Protein AF-A0A358PE45-F1 (afdb_monomer_lite)

Sequence (77 aa):
RRLRDKGIPVITGQAAENIDNAALVVISTAIKPDNPEVVAARAKFLPIVHRAEMLGELMRLRWSIAVAGTHGKTTTT

Secondary structure (DSSP, 8-state):
-HHHHTT----SS--GGGGTT-S-EEE-TT--TT-HHHHHHHHTT--EEEHHHHHHHHHHTS-------SSSHHHH-

Foldseek 3Di:
DVCVVVVHDDDDDFACVVCVPPQAAEDEPPDDCPGNVNVSCVVVVRHYYYPVVVVVVVCVVDPDDDDDDPDDRVVVD

Structure (mmCIF, N/CA/C/O backbone):
data_AF-A0A358PE45-F1
#
_entry.id   AF-A0A358PE45-F1
#
loop_
_a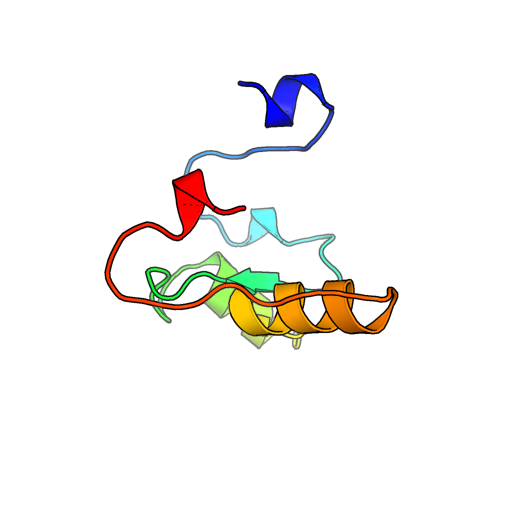tom_site.group_PDB
_atom_site.id
_atom_site.type_symbol
_atom_site.label_atom_id
_atom_site.label_alt_id
_atom_site.label_comp_id
_atom_site.label_asym_id
_atom_site.label_entity_id
_atom_site.label_seq_id
_atom_site.pdbx_PDB_ins_code
_atom_site.Cartn_x
_atom_site.Cartn_y
_atom_site.Cartn_z
_atom_site.occupancy
_atom_site.B_iso_or_equiv
_atom_site.auth_seq_id
_atom_site.auth_comp_id
_atom_site.auth_asym_id
_atom_site.auth_atom_id
_atom_site.pdbx_PDB_model_num
ATOM 1 N N . ARG A 1 1 ? -10.176 5.938 -13.604 1.00 83.38 1 ARG A N 1
ATOM 2 C CA . ARG A 1 1 ? -11.227 5.213 -14.359 1.00 83.38 1 ARG A CA 1
ATOM 3 C C . ARG A 1 1 ? -10.910 3.721 -14.455 1.00 83.38 1 ARG A C 1
ATOM 5 O O . ARG A 1 1 ? -11.548 2.983 -13.729 1.00 83.38 1 ARG A O 1
ATOM 12 N N . ARG A 1 2 ? -9.813 3.315 -15.118 1.00 97.44 2 ARG A N 1
ATOM 13 C CA . ARG A 1 2 ? -9.367 1.909 -15.286 1.00 97.44 2 ARG A CA 1
ATOM 14 C C . ARG A 1 2 ? -9.583 0.943 -14.105 1.00 97.44 2 ARG A C 1
ATOM 16 O O . ARG A 1 2 ? -9.992 -0.182 -14.332 1.00 97.44 2 ARG A O 1
ATOM 23 N N . LEU A 1 3 ? -9.263 1.334 -12.866 1.00 97.56 3 LEU A N 1
ATOM 24 C CA . LEU A 1 3 ? -9.460 0.466 -11.691 1.00 97.56 3 LEU A CA 1
ATOM 25 C C . LEU A 1 3 ? -10.947 0.251 -11.368 1.00 97.56 3 LEU A C 1
ATOM 27 O O . LEU A 1 3 ? -11.357 -0.885 -11.160 1.00 97.56 3 LEU A O 1
ATOM 31 N N . ARG A 1 4 ? -11.755 1.319 -11.418 1.00 97.19 4 ARG A N 1
ATOM 32 C CA . ARG A 1 4 ? -13.216 1.240 -11.258 1.00 97.19 4 ARG A CA 1
ATOM 33 C C . ARG A 1 4 ? -13.841 0.378 -12.351 1.00 97.19 4 ARG A C 1
ATOM 35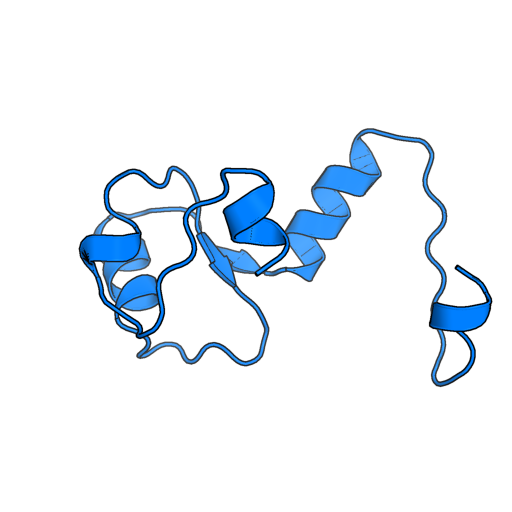 O O . ARG A 1 4 ? -14.687 -0.450 -12.055 1.00 97.19 4 ARG A O 1
ATOM 42 N N . ASP A 1 5 ? -13.352 0.510 -13.585 1.00 97.88 5 ASP A N 1
ATOM 43 C CA . ASP A 1 5 ? -13.823 -0.286 -14.729 1.00 97.88 5 ASP A CA 1
ATOM 44 C C . ASP A 1 5 ? -13.506 -1.787 -14.565 1.00 97.88 5 ASP A C 1
ATOM 46 O O . ASP A 1 5 ? -14.184 -2.633 -15.134 1.00 97.88 5 ASP A O 1
ATOM 50 N N .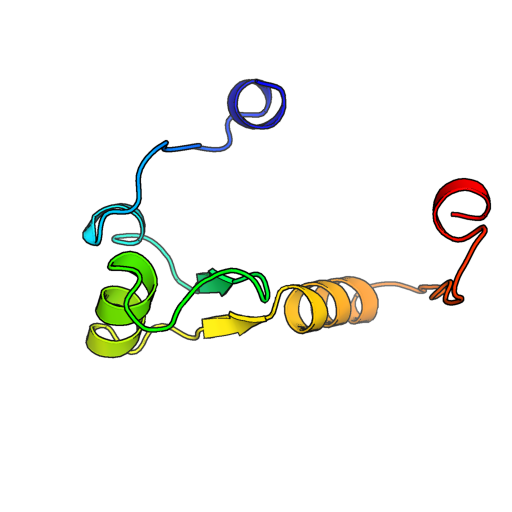 LYS A 1 6 ? -12.494 -2.129 -13.755 1.00 97.81 6 LYS A N 1
ATOM 51 C CA . LYS A 1 6 ? -12.165 -3.508 -13.356 1.00 97.81 6 LYS A CA 1
ATOM 52 C C . LYS A 1 6 ? -12.911 -3.977 -12.096 1.00 97.81 6 LYS A C 1
ATOM 54 O O . LYS A 1 6 ? -12.563 -5.019 -11.551 1.00 97.81 6 LYS A O 1
ATOM 59 N N . GLY A 1 7 ? -13.889 -3.212 -11.610 1.00 97.44 7 GLY A N 1
ATOM 60 C CA . GLY A 1 7 ? -14.671 -3.539 -10.415 1.00 97.44 7 GLY A CA 1
ATOM 61 C C . GLY A 1 7 ? -13.967 -3.246 -9.088 1.00 97.44 7 GLY A C 1
ATOM 62 O O . GLY A 1 7 ? -14.473 -3.638 -8.043 1.00 97.44 7 GLY A O 1
ATOM 63 N N . ILE A 1 8 ? -12.818 -2.556 -9.098 1.00 97.25 8 ILE A N 1
ATOM 64 C CA . ILE A 1 8 ? -12.124 -2.168 -7.863 1.00 97.25 8 ILE A CA 1
ATOM 65 C C . ILE A 1 8 ? -12.788 -0.898 -7.309 1.00 97.25 8 ILE A C 1
ATOM 67 O O . ILE A 1 8 ? -12.804 0.123 -8.011 1.00 97.25 8 ILE A O 1
ATOM 71 N N . PRO A 1 9 ? -13.293 -0.909 -6.062 1.00 95.06 9 PRO A N 1
ATOM 72 C CA . PRO A 1 9 ? -13.794 0.296 -5.414 1.00 95.06 9 PRO A CA 1
ATOM 73 C C . PRO A 1 9 ? -12.677 1.339 -5.303 1.00 95.06 9 PRO A C 1
ATOM 75 O O . PRO A 1 9 ? -11.599 1.062 -4.785 1.00 95.06 9 PRO A O 1
ATOM 78 N N . VAL A 1 10 ? -12.916 2.549 -5.815 1.00 96.44 10 VAL A N 1
ATOM 79 C CA . VAL A 1 10 ? -11.967 3.668 -5.704 1.00 96.44 10 VAL A CA 1
ATOM 80 C C . VAL A 1 10 ? -12.710 4.889 -5.198 1.00 96.44 10 VAL A C 1
ATOM 82 O O . VAL A 1 10 ? -13.494 5.492 -5.941 1.00 96.44 10 VAL A O 1
ATOM 85 N N . ILE A 1 11 ? -12.403 5.265 -3.965 1.00 96.56 11 ILE A N 1
ATOM 86 C CA . ILE A 1 11 ? -12.989 6.395 -3.250 1.00 96.56 11 ILE A CA 1
ATOM 87 C C . ILE A 1 11 ? -12.031 7.589 -3.359 1.00 96.56 11 ILE A C 1
ATOM 89 O O . ILE A 1 11 ? -10.813 7.423 -3.408 1.00 96.56 11 ILE A O 1
ATOM 93 N N . THR A 1 12 ? -12.581 8.793 -3.500 1.00 96.25 12 THR A N 1
ATOM 94 C CA . THR A 1 12 ? -11.819 10.051 -3.511 1.00 96.25 12 THR A CA 1
ATOM 95 C C . THR A 1 12 ? -12.096 10.815 -2.231 1.00 96.25 12 THR A C 1
ATOM 97 O O . THR A 1 12 ? -13.259 10.981 -1.874 1.00 96.25 12 THR A O 1
ATOM 100 N N . GLY A 1 13 ? -11.041 11.318 -1.594 1.00 96.75 13 GLY A N 1
ATOM 101 C CA . GLY A 1 13 ? -11.101 11.781 -0.208 1.00 96.75 13 GLY A CA 1
ATOM 102 C C . GLY A 1 13 ? -10.680 10.666 0.749 1.00 96.75 13 GLY A C 1
ATOM 103 O O . GLY A 1 13 ? -10.841 9.488 0.439 1.00 96.75 13 GLY A O 1
ATOM 104 N N . GLN A 1 14 ? -10.082 11.055 1.872 1.00 97.94 14 GLN A N 1
ATOM 105 C CA . GLN A 1 14 ? -9.588 10.138 2.899 1.00 97.94 14 GLN A CA 1
ATOM 106 C C . GLN A 1 14 ? -10.564 10.166 4.071 1.00 97.94 14 GLN A C 1
ATOM 108 O O . GLN A 1 14 ? -10.860 11.246 4.582 1.00 97.94 14 GLN A O 1
ATOM 113 N N . ALA A 1 15 ? -11.067 9.003 4.474 1.00 98.31 15 ALA A N 1
ATOM 114 C CA . ALA A 1 15 ? -12.055 8.868 5.540 1.00 98.31 15 ALA A CA 1
ATOM 115 C C . ALA A 1 15 ? -11.865 7.528 6.261 1.00 98.31 15 ALA A C 1
ATOM 117 O O . ALA A 1 15 ? -11.477 6.541 5.638 1.00 98.31 15 ALA A O 1
ATOM 118 N N . ALA A 1 16 ? -12.114 7.482 7.570 1.00 98.19 16 ALA A N 1
ATOM 119 C CA . ALA A 1 16 ? -11.854 6.295 8.389 1.00 98.19 16 ALA A CA 1
ATOM 120 C C . ALA A 1 16 ? -12.692 5.077 7.953 1.00 98.19 16 ALA A C 1
ATOM 122 O O . ALA A 1 16 ? -12.241 3.936 8.057 1.00 98.19 16 ALA A O 1
ATOM 123 N N . GLU A 1 17 ? -13.885 5.324 7.422 1.00 97.81 17 GLU A N 1
ATOM 124 C CA . GLU A 1 17 ? -14.873 4.325 7.007 1.00 97.81 17 GLU A CA 1
ATOM 125 C C . GLU A 1 17 ? -14.437 3.585 5.731 1.00 97.81 17 GLU A C 1
ATOM 127 O O . GLU A 1 17 ? -14.864 2.461 5.466 1.00 97.81 17 GLU A O 1
ATOM 132 N N . ASN A 1 18 ? -13.513 4.165 4.953 1.00 97.88 18 ASN A N 1
ATOM 133 C CA . ASN A 1 18 ? -13.018 3.566 3.710 1.00 97.88 18 ASN A CA 1
ATOM 134 C C . ASN A 1 18 ? -12.335 2.202 3.930 1.00 97.88 18 ASN A C 1
ATOM 136 O O . ASN A 1 18 ? -12.200 1.426 2.982 1.00 97.88 18 ASN A O 1
ATOM 140 N N . ILE A 1 19 ? -11.898 1.905 5.158 1.00 97.44 19 ILE A N 1
ATOM 141 C CA . ILE A 1 19 ? -11.170 0.680 5.518 1.00 97.44 19 ILE A CA 1
ATOM 142 C C . ILE A 1 19 ? -11.999 -0.310 6.351 1.00 97.44 19 ILE A C 1
ATOM 144 O O . ILE A 1 19 ? -11.436 -1.267 6.878 1.00 97.44 19 ILE A O 1
ATOM 148 N N . ASP A 1 20 ? -13.310 -0.105 6.513 1.00 92.94 20 ASP A N 1
ATOM 149 C CA . ASP A 1 20 ? -14.127 -0.884 7.461 1.00 92.94 20 ASP A CA 1
ATOM 150 C C . ASP A 1 20 ? -14.073 -2.401 7.254 1.00 92.94 20 ASP A C 1
ATOM 152 O O . ASP A 1 20 ? -14.069 -3.148 8.228 1.00 92.94 20 ASP A O 1
ATOM 156 N N . ASN A 1 21 ? -13.952 -2.849 6.005 1.00 93.25 21 ASN A N 1
ATOM 157 C CA . ASN A 1 21 ? -13.888 -4.268 5.645 1.00 93.25 21 ASN A CA 1
ATOM 158 C C . ASN A 1 21 ? -12.485 -4.713 5.194 1.00 93.25 21 ASN A C 1
ATOM 160 O O . ASN A 1 21 ? -12.337 -5.751 4.547 1.00 93.25 21 ASN A O 1
ATOM 164 N N . ALA A 1 22 ? -11.451 -3.913 5.466 1.00 97.12 22 ALA A N 1
ATOM 165 C CA . ALA A 1 22 ? -10.086 -4.236 5.077 1.00 97.12 22 ALA A CA 1
ATOM 166 C C . ALA A 1 22 ? -9.449 -5.214 6.075 1.00 97.12 22 ALA A C 1
ATOM 168 O O . ALA A 1 22 ? -9.513 -5.013 7.282 1.00 97.12 22 ALA A O 1
ATOM 169 N N . ALA A 1 23 ? -8.765 -6.239 5.566 1.00 97.44 23 ALA A N 1
ATOM 170 C CA . ALA A 1 23 ? -7.932 -7.128 6.385 1.00 97.44 23 ALA A CA 1
ATOM 171 C C . ALA A 1 23 ? -6.511 -6.570 6.623 1.0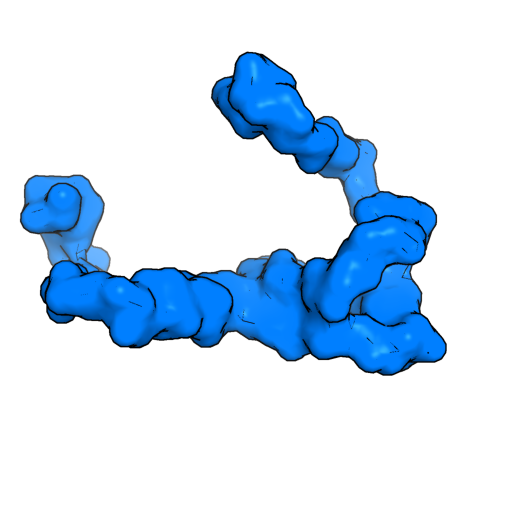0 97.44 23 ALA A C 1
ATOM 173 O O . ALA A 1 23 ? -5.773 -7.067 7.467 1.00 97.44 23 ALA A O 1
ATOM 174 N N . LEU A 1 24 ? -6.111 -5.576 5.827 1.00 97.69 24 LEU A N 1
ATOM 175 C CA . LEU A 1 24 ? -4.751 -5.057 5.682 1.00 97.69 24 LEU A CA 1
ATOM 176 C C . LEU A 1 24 ? -4.828 -3.698 4.980 1.00 97.69 24 LEU A C 1
ATOM 178 O O . LEU A 1 24 ? -5.636 -3.522 4.066 1.00 97.69 24 LEU A O 1
ATOM 182 N N . VAL A 1 25 ? -3.936 -2.776 5.336 1.00 98.19 25 VAL A N 1
ATOM 183 C CA . VAL A 1 25 ? -3.784 -1.485 4.656 1.00 98.19 25 VAL A CA 1
ATOM 184 C C . VAL A 1 25 ? -2.395 -1.376 4.030 1.00 98.19 25 VAL A C 1
ATOM 186 O O . VAL A 1 25 ? -1.378 -1.569 4.692 1.00 98.19 25 VAL A O 1
ATOM 189 N N . VAL A 1 26 ? -2.344 -1.032 2.741 1.00 98.19 26 VAL A N 1
ATOM 190 C CA . VAL A 1 26 ? -1.089 -0.792 2.014 1.00 98.19 26 VAL A CA 1
ATOM 191 C C . VAL A 1 26 ? -0.938 0.700 1.750 1.00 98.19 26 VAL A C 1
ATOM 193 O O . VAL A 1 26 ? -1.790 1.301 1.096 1.00 98.19 26 VAL A O 1
ATOM 196 N N . ILE A 1 27 ? 0.167 1.298 2.199 1.00 98.25 27 ILE A N 1
ATOM 197 C CA . ILE A 1 27 ? 0.422 2.735 2.032 1.00 98.25 27 ILE A CA 1
ATOM 198 C C . ILE A 1 27 ? 1.626 3.024 1.134 1.00 98.25 27 ILE A C 1
ATOM 200 O O . ILE A 1 27 ? 2.606 2.279 1.069 1.00 98.25 27 ILE A O 1
ATOM 204 N N . SER A 1 28 ? 1.570 4.158 0.435 1.00 97.81 28 SER A N 1
ATOM 205 C CA . SER A 1 28 ? 2.755 4.738 -0.203 1.00 97.81 28 SER A CA 1
ATOM 206 C C . SER A 1 28 ? 3.534 5.606 0.789 1.00 97.81 28 SER A C 1
ATOM 208 O O . SER A 1 28 ? 3.015 5.971 1.840 1.00 97.81 28 SER A O 1
ATOM 210 N N . THR A 1 29 ? 4.759 5.993 0.435 1.00 96.44 29 THR A N 1
ATOM 211 C CA . THR A 1 29 ? 5.582 6.907 1.246 1.00 96.44 29 THR A CA 1
ATOM 212 C C . THR A 1 29 ? 4.993 8.314 1.375 1.00 96.44 29 THR A C 1
ATOM 214 O O . THR A 1 29 ? 5.387 9.050 2.269 1.00 96.44 29 THR A O 1
ATOM 217 N N . ALA A 1 30 ? 4.056 8.699 0.502 1.00 97.12 30 ALA A N 1
ATOM 218 C CA . ALA A 1 30 ? 3.413 10.012 0.536 1.00 97.12 30 ALA A CA 1
ATOM 219 C C . ALA A 1 30 ? 2.245 10.098 1.536 1.00 97.12 30 ALA A C 1
ATOM 221 O O . ALA A 1 30 ? 1.732 11.188 1.783 1.00 97.12 30 ALA A O 1
ATOM 222 N N . ILE A 1 31 ? 1.794 8.967 2.090 1.00 97.81 31 ILE A N 1
ATOM 223 C CA . ILE A 1 31 ? 0.715 8.956 3.079 1.00 97.81 31 ILE A CA 1
ATOM 224 C C . ILE A 1 31 ? 1.275 9.373 4.436 1.00 97.81 31 ILE A C 1
ATOM 226 O O . ILE A 1 31 ? 2.202 8.754 4.955 1.00 97.81 31 ILE A O 1
ATOM 230 N N . LYS A 1 32 ? 0.694 10.428 5.006 1.00 97.31 32 LYS A N 1
ATOM 231 C CA . LYS A 1 32 ? 1.082 10.945 6.316 1.00 97.31 32 LYS A CA 1
ATOM 232 C C . LYS A 1 32 ? 0.479 10.110 7.457 1.00 97.31 32 LYS A C 1
ATOM 234 O O . LYS A 1 32 ? -0.585 9.516 7.272 1.00 97.31 32 LYS A O 1
ATOM 239 N N . PRO A 1 33 ? 1.112 10.089 8.645 1.00 96.00 33 PRO A N 1
ATOM 240 C CA . PRO A 1 33 ? 0.598 9.355 9.804 1.00 96.00 33 PRO A CA 1
ATOM 241 C C . PRO A 1 33 ? -0.769 9.830 10.319 1.00 96.00 33 PRO A C 1
ATOM 243 O O . PRO A 1 33 ? -1.465 9.045 10.954 1.00 96.00 33 PRO A O 1
ATOM 246 N N . ASP A 1 34 ? -1.137 11.086 10.056 1.00 97.69 34 ASP A N 1
ATOM 247 C CA . ASP A 1 34 ? -2.407 11.714 10.444 1.00 97.69 34 ASP A CA 1
ATOM 248 C C . ASP A 1 34 ? -3.546 11.468 9.441 1.00 97.69 34 ASP A C 1
ATOM 250 O O . ASP A 1 34 ? -4.664 11.934 9.654 1.00 97.69 34 ASP A O 1
ATOM 254 N N . ASN A 1 35 ? -3.296 10.718 8.360 1.00 98.56 35 ASN A N 1
ATOM 255 C CA . ASN A 1 35 ? -4.356 10.289 7.455 1.00 98.56 35 ASN A CA 1
ATOM 256 C C . ASN A 1 35 ? -5.421 9.499 8.252 1.00 98.56 35 ASN A C 1
ATOM 258 O O . ASN A 1 35 ? -5.064 8.534 8.939 1.00 98.56 35 ASN A O 1
ATOM 262 N N . PRO A 1 36 ? -6.716 9.852 8.142 1.00 98.44 36 PRO A N 1
ATOM 263 C CA . PRO A 1 36 ? -7.781 9.218 8.919 1.00 98.44 36 PRO A CA 1
ATOM 264 C C . PRO A 1 36 ? -7.874 7.697 8.711 1.00 98.44 36 PRO A C 1
ATOM 266 O O . PRO A 1 36 ? -8.178 6.974 9.656 1.00 98.44 36 PRO A O 1
ATOM 269 N N . GLU A 1 37 ? -7.539 7.184 7.525 1.00 98.69 37 GLU A N 1
ATOM 270 C CA . GLU A 1 37 ? -7.493 5.744 7.226 1.00 98.69 37 GLU A CA 1
ATOM 271 C C . GLU A 1 37 ? -6.348 5.048 7.975 1.00 98.69 37 GLU A C 1
ATOM 273 O O . GLU A 1 37 ? -6.515 3.943 8.486 1.00 98.69 37 GLU A O 1
ATOM 278 N N . VAL A 1 38 ? -5.187 5.700 8.096 1.00 98.44 38 VAL A N 1
ATOM 279 C CA . VAL A 1 38 ? -4.028 5.165 8.832 1.00 98.44 38 VAL A CA 1
ATOM 280 C C . VAL A 1 38 ? -4.293 5.167 10.332 1.00 98.44 38 VAL A C 1
ATOM 282 O O . VAL A 1 38 ? -3.995 4.184 11.013 1.00 98.44 38 VAL A O 1
ATOM 285 N N . VAL A 1 39 ? -4.866 6.252 10.852 1.00 98.44 39 VAL A N 1
ATOM 286 C CA . VAL A 1 39 ? -5.247 6.354 12.265 1.00 98.44 39 VAL A CA 1
ATOM 287 C C . VAL A 1 39 ? -6.281 5.282 12.613 1.00 98.44 39 VAL A C 1
ATOM 289 O O . VAL A 1 39 ? -6.097 4.545 13.584 1.00 98.44 39 VAL A O 1
ATOM 292 N N . ALA A 1 40 ? -7.319 5.128 11.789 1.00 98.31 40 ALA A N 1
ATOM 293 C CA . ALA A 1 40 ? -8.343 4.107 11.982 1.00 98.31 40 ALA A CA 1
ATOM 294 C C . ALA A 1 40 ? -7.777 2.681 11.879 1.00 98.31 40 ALA A C 1
ATOM 296 O O . ALA A 1 40 ? -8.125 1.828 12.695 1.00 98.31 40 ALA A O 1
ATOM 297 N N . ALA A 1 41 ? -6.859 2.424 10.942 1.00 98.31 41 ALA A N 1
ATOM 298 C CA . ALA A 1 41 ? -6.191 1.129 10.815 1.00 98.31 41 ALA A CA 1
ATOM 299 C C . ALA A 1 41 ? -5.433 0.757 12.095 1.00 98.31 41 ALA A C 1
ATOM 301 O O . ALA A 1 41 ? -5.575 -0.359 12.593 1.00 98.31 41 ALA A O 1
ATOM 302 N N . ARG A 1 42 ? -4.694 1.710 12.680 1.00 97.50 42 ARG A N 1
ATOM 303 C CA . ARG A 1 42 ? -3.992 1.511 13.958 1.00 97.50 42 ARG A CA 1
ATOM 304 C C . ARG A 1 42 ? -4.959 1.239 15.104 1.00 97.50 42 ARG A C 1
ATOM 306 O O . ARG A 1 42 ? -4.725 0.311 15.869 1.00 97.50 42 ARG A O 1
ATOM 313 N N . ALA A 1 43 ? -6.044 2.009 15.202 1.00 97.62 43 ALA A N 1
ATOM 314 C CA . ALA A 1 43 ? -7.059 1.827 16.242 1.00 97.62 43 ALA A CA 1
ATOM 315 C C . ALA A 1 43 ? -7.746 0.451 16.161 1.00 97.62 43 ALA A C 1
ATOM 317 O O . ALA A 1 43 ? -8.093 -0.129 17.186 1.00 97.62 43 ALA A O 1
ATOM 318 N N . LYS A 1 44 ? -7.903 -0.088 14.947 1.00 97.12 44 LYS A N 1
ATOM 319 C CA . LYS A 1 44 ? -8.467 -1.420 14.680 1.00 97.12 44 LYS A CA 1
ATOM 320 C C . LYS A 1 44 ? -7.429 -2.550 14.710 1.00 97.12 44 LYS A C 1
ATOM 322 O O . LYS A 1 44 ? -7.782 -3.686 14.410 1.00 97.12 44 LYS A O 1
ATOM 327 N N . PHE A 1 45 ? -6.167 -2.256 15.036 1.00 96.88 45 PHE A N 1
ATOM 328 C CA . PHE A 1 45 ? -5.048 -3.207 14.980 1.00 96.88 45 PHE A CA 1
ATOM 329 C C . PHE A 1 45 ? -4.881 -3.896 13.612 1.00 96.88 45 PHE A C 1
ATOM 331 O O . PHE A 1 45 ? -4.389 -5.022 13.527 1.00 96.88 45 PHE A O 1
ATOM 338 N N . LEU A 1 46 ? -5.267 -3.218 12.527 1.00 98.00 46 LEU A N 1
ATOM 339 C CA . LEU A 1 46 ? -5.056 -3.723 11.175 1.00 98.00 46 LEU A CA 1
ATOM 340 C C . LEU A 1 46 ? -3.574 -3.603 10.792 1.00 98.00 46 LEU A C 1
ATOM 342 O O . LEU A 1 46 ? -2.971 -2.547 11.018 1.00 98.00 46 LEU A O 1
ATOM 346 N N . PRO A 1 47 ? -2.980 -4.636 10.167 1.00 97.81 47 PRO A N 1
ATOM 347 C CA . PRO A 1 47 ? -1.631 -4.549 9.630 1.00 97.81 47 PRO A CA 1
ATOM 348 C C . PRO A 1 47 ? -1.523 -3.423 8.602 1.00 97.81 47 PRO A C 1
ATOM 350 O O . PRO A 1 47 ? -2.334 -3.327 7.677 1.00 97.81 47 PRO A O 1
ATOM 353 N N . ILE A 1 48 ? -0.494 -2.593 8.753 1.00 98.06 48 ILE A N 1
ATOM 354 C CA . ILE A 1 48 ? -0.148 -1.545 7.794 1.00 98.06 48 ILE A CA 1
ATOM 355 C C . ILE A 1 48 ? 1.211 -1.897 7.206 1.00 98.06 48 ILE A C 1
ATOM 357 O O . ILE A 1 48 ? 2.183 -2.012 7.949 1.00 98.06 48 ILE A O 1
ATOM 361 N N . VAL A 1 49 ? 1.277 -2.046 5.885 1.00 97.62 49 VAL A N 1
ATOM 362 C CA . VAL A 1 49 ? 2.519 -2.359 5.162 1.00 97.62 49 VAL A CA 1
ATOM 363 C C . VAL A 1 49 ? 2.808 -1.300 4.107 1.00 97.62 49 VAL A C 1
ATOM 365 O O . VAL A 1 49 ? 1.903 -0.660 3.555 1.00 97.62 49 VAL A O 1
ATOM 368 N N . HIS A 1 50 ? 4.079 -1.119 3.778 1.00 97.88 50 HIS A N 1
ATOM 369 C CA . HIS A 1 50 ? 4.474 -0.225 2.703 1.00 97.88 50 HIS A CA 1
ATOM 370 C C . HIS A 1 50 ? 4.292 -0.883 1.332 1.00 97.88 50 HIS A C 1
ATOM 372 O O . HIS A 1 50 ? 4.462 -2.086 1.144 1.00 97.88 50 HIS A O 1
ATOM 378 N N . ARG A 1 51 ? 4.017 -0.060 0.314 1.00 98.06 51 ARG A N 1
ATOM 379 C CA . ARG A 1 51 ? 3.855 -0.506 -1.080 1.00 98.06 51 ARG A CA 1
ATOM 380 C C . ARG A 1 51 ? 5.015 -1.376 -1.581 1.00 98.06 51 ARG A C 1
ATOM 382 O O . ARG A 1 51 ? 4.777 -2.301 -2.348 1.00 98.06 51 ARG A O 1
ATOM 389 N N . ALA A 1 52 ? 6.250 -1.071 -1.180 1.00 96.25 52 ALA A N 1
ATOM 390 C CA . ALA A 1 52 ? 7.422 -1.851 -1.575 1.00 96.25 52 ALA A CA 1
ATOM 391 C C . ALA A 1 52 ? 7.445 -3.246 -0.926 1.00 96.25 52 ALA A C 1
ATOM 393 O O . ALA A 1 52 ? 7.820 -4.210 -1.584 1.00 96.25 52 ALA A O 1
ATOM 394 N N . GLU A 1 53 ? 6.990 -3.364 0.322 1.00 96.81 53 GLU A N 1
ATOM 395 C CA . GLU A 1 53 ? 6.886 -4.646 1.028 1.00 96.81 53 GLU A CA 1
ATOM 396 C C . GLU A 1 53 ? 5.806 -5.514 0.385 1.00 96.81 53 GLU A C 1
ATOM 398 O O . GLU A 1 53 ? 6.070 -6.661 0.037 1.00 96.81 53 GLU A O 1
ATOM 403 N N . MET A 1 54 ? 4.632 -4.935 0.102 1.00 97.12 54 MET A N 1
ATOM 404 C CA . MET A 1 54 ? 3.560 -5.648 -0.599 1.00 97.12 54 MET A CA 1
ATOM 405 C C . MET A 1 54 ? 3.998 -6.122 -1.994 1.00 97.12 54 MET A C 1
ATOM 407 O O . MET A 1 54 ? 3.654 -7.225 -2.414 1.00 97.12 54 MET A O 1
ATOM 411 N N . LEU A 1 55 ? 4.783 -5.311 -2.716 1.00 96.81 55 LEU A N 1
ATOM 412 C CA . LEU A 1 55 ? 5.388 -5.736 -3.980 1.00 96.81 55 LEU A CA 1
ATOM 413 C C . LEU A 1 55 ? 6.344 -6.921 -3.770 1.00 96.81 55 LEU A C 1
ATOM 415 O O . LEU A 1 55 ? 6.286 -7.879 -4.537 1.00 96.81 55 LEU A O 1
ATOM 419 N N . GLY A 1 56 ? 7.180 -6.877 -2.731 1.00 96.56 56 GLY A N 1
ATOM 420 C CA . GLY A 1 56 ? 8.073 -7.975 -2.362 1.00 96.56 56 GLY A CA 1
ATOM 421 C C . GLY A 1 56 ? 7.325 -9.284 -2.106 1.00 96.56 56 GLY A C 1
ATOM 422 O O . GLY A 1 56 ? 7.721 -10.322 -2.632 1.00 96.56 56 GLY A O 1
ATOM 423 N N . GLU A 1 57 ? 6.202 -9.234 -1.392 1.00 95.38 57 GLU A N 1
ATOM 424 C CA . GLU A 1 57 ? 5.375 -10.419 -1.132 1.00 95.38 57 GLU A CA 1
ATOM 425 C C . GLU A 1 57 ? 4.787 -11.019 -2.416 1.00 95.38 57 GLU A C 1
ATOM 427 O O . GLU A 1 57 ? 4.802 -12.237 -2.590 1.00 95.38 57 GLU A O 1
ATOM 432 N N . LEU A 1 58 ? 4.365 -10.192 -3.379 1.00 95.50 58 LEU A N 1
ATOM 433 C CA . LEU A 1 58 ? 3.940 -10.688 -4.695 1.00 95.50 58 LEU A CA 1
ATOM 434 C C . LEU A 1 58 ? 5.094 -11.349 -5.463 1.00 95.50 58 LEU A C 1
ATOM 436 O O . LEU A 1 58 ? 4.895 -12.374 -6.116 1.00 95.50 58 LEU A O 1
ATOM 440 N N . MET A 1 59 ? 6.298 -10.780 -5.376 1.00 97.12 59 MET A N 1
ATOM 441 C CA . MET A 1 59 ? 7.488 -11.317 -6.039 1.00 97.12 59 MET A CA 1
ATOM 442 C C . MET A 1 59 ? 7.922 -12.664 -5.456 1.00 97.12 59 MET A C 1
ATOM 444 O O . MET A 1 59 ? 8.385 -13.511 -6.212 1.00 97.12 59 MET A O 1
ATOM 448 N N . ARG A 1 60 ? 7.738 -12.906 -4.149 1.00 96.06 60 ARG A N 1
ATOM 449 C CA . ARG A 1 60 ? 8.070 -14.196 -3.505 1.00 96.06 60 ARG A CA 1
ATOM 450 C C . ARG A 1 60 ? 7.294 -15.378 -4.083 1.00 96.06 60 ARG A C 1
ATOM 452 O O . ARG A 1 60 ? 7.772 -16.507 -4.018 1.00 96.06 60 ARG A O 1
ATOM 459 N N . LEU A 1 61 ? 6.113 -15.134 -4.645 1.00 95.75 61 LEU A N 1
ATOM 460 C CA . LEU A 1 61 ? 5.239 -16.187 -5.163 1.00 95.75 61 LEU A CA 1
ATOM 461 C C . LEU A 1 61 ? 5.665 -16.696 -6.546 1.00 95.75 61 LEU A C 1
ATOM 463 O O . LEU A 1 61 ? 5.104 -17.685 -7.018 1.00 95.75 61 LEU A O 1
ATOM 467 N N . ARG A 1 62 ? 6.603 -16.024 -7.231 1.00 95.12 62 ARG A N 1
ATOM 468 C CA . ARG A 1 62 ? 7.002 -16.327 -8.615 1.00 95.12 62 ARG A CA 1
ATOM 469 C C . ARG A 1 62 ? 8.500 -16.138 -8.822 1.00 95.12 62 ARG A C 1
ATOM 471 O O . ARG A 1 62 ? 9.153 -15.379 -8.116 1.00 95.12 62 ARG A O 1
ATOM 478 N N . TRP A 1 63 ? 9.046 -16.772 -9.858 1.00 96.50 63 TRP A N 1
ATOM 479 C CA . TRP A 1 63 ? 10.371 -16.391 -10.338 1.00 96.50 63 TRP A CA 1
ATOM 480 C C . TRP A 1 63 ? 10.311 -14.958 -10.878 1.00 96.50 63 TRP A C 1
ATOM 482 O O . TRP A 1 63 ? 9.536 -14.673 -11.792 1.00 96.50 63 TRP A O 1
ATOM 492 N N . SER A 1 64 ? 11.077 -14.061 -10.260 1.00 96.62 64 SER A N 1
ATOM 493 C CA . SER A 1 64 ? 10.936 -12.616 -10.438 1.00 96.62 64 SER A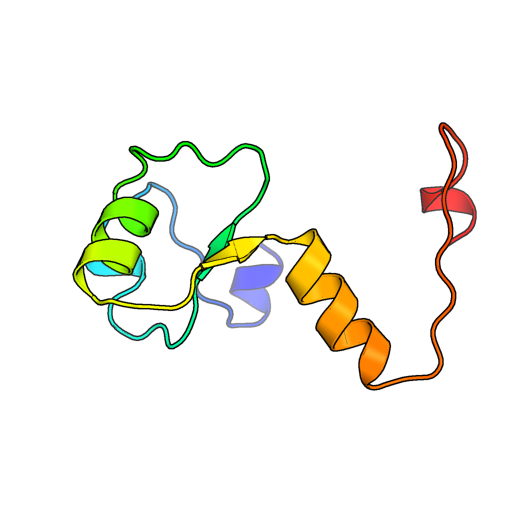 CA 1
ATOM 494 C C . SER A 1 64 ? 12.299 -11.960 -10.640 1.00 96.62 64 SER A C 1
ATOM 496 O O . SER A 1 64 ? 13.275 -12.342 -9.997 1.00 96.62 64 SER A O 1
ATOM 498 N N . ILE A 1 65 ? 12.353 -10.940 -11.501 1.00 96.31 65 ILE A N 1
ATOM 499 C CA . ILE A 1 65 ? 13.549 -10.125 -11.755 1.00 96.31 65 ILE A CA 1
ATOM 500 C C . ILE A 1 65 ? 13.266 -8.695 -11.289 1.00 96.31 65 ILE A C 1
ATOM 502 O O . ILE A 1 65 ? 12.261 -8.100 -11.675 1.00 96.31 65 ILE A O 1
ATOM 506 N N . ALA A 1 66 ? 14.154 -8.141 -10.462 1.00 96.56 66 ALA A N 1
ATOM 507 C CA . ALA A 1 66 ? 14.082 -6.752 -10.019 1.00 96.56 66 ALA A CA 1
ATOM 508 C C . ALA A 1 66 ? 14.978 -5.865 -10.897 1.00 96.56 66 ALA A C 1
ATOM 510 O O . ALA A 1 66 ? 16.194 -6.046 -10.919 1.00 96.56 66 ALA A O 1
ATOM 511 N N . VAL A 1 67 ? 14.388 -4.882 -11.583 1.00 96.50 67 VAL A N 1
ATOM 512 C CA . VAL A 1 67 ? 15.128 -3.878 -12.364 1.00 96.50 67 VAL A CA 1
ATOM 513 C C . VAL A 1 67 ? 15.217 -2.572 -11.569 1.00 96.50 67 VAL A C 1
ATOM 515 O O . VAL A 1 67 ? 14.204 -1.932 -11.280 1.00 96.50 67 VAL A O 1
ATOM 518 N N . ALA A 1 68 ? 16.438 -2.161 -11.218 1.00 96.56 68 ALA A N 1
ATOM 519 C CA . ALA A 1 68 ? 16.732 -0.945 -10.454 1.00 96.56 68 ALA A CA 1
ATOM 520 C C . ALA A 1 68 ? 17.641 0.019 -11.242 1.00 96.56 68 ALA A C 1
ATOM 522 O O . ALA A 1 68 ? 18.208 -0.343 -12.267 1.00 96.56 68 ALA A O 1
ATOM 523 N N . GLY A 1 69 ? 17.775 1.262 -10.769 1.00 96.44 69 GLY A N 1
ATOM 524 C CA . GLY A 1 69 ? 18.632 2.288 -11.381 1.00 96.44 69 GLY A CA 1
ATOM 525 C C . GLY A 1 69 ? 17.982 3.672 -11.403 1.00 96.44 69 GLY A C 1
ATOM 526 O O . GLY A 1 69 ? 16.771 3.803 -11.233 1.00 96.44 69 GLY A O 1
ATOM 527 N N . THR A 1 70 ? 18.756 4.736 -11.608 1.00 97.12 70 THR A N 1
ATOM 528 C CA . THR A 1 70 ? 18.220 6.112 -11.617 1.00 97.12 70 THR A CA 1
ATOM 529 C C . THR A 1 70 ? 17.350 6.370 -12.853 1.00 97.12 70 THR A C 1
ATOM 531 O O . THR A 1 70 ? 16.233 6.872 -12.729 1.00 97.12 70 THR A O 1
ATOM 534 N N . HIS A 1 71 ? 17.784 5.895 -14.024 1.00 97.31 71 HIS A N 1
ATOM 535 C CA . HIS A 1 71 ? 17.108 6.055 -15.320 1.00 97.31 71 HIS A CA 1
ATOM 536 C C . HIS A 1 71 ? 16.823 4.686 -15.968 1.00 97.31 71 HIS A C 1
ATOM 538 O O . HIS A 1 71 ? 17.296 3.664 -15.484 1.00 97.31 71 HIS A O 1
ATOM 544 N N . GLY A 1 72 ? 16.008 4.642 -17.026 1.00 95.44 72 GLY A N 1
ATOM 545 C CA . GLY A 1 72 ? 15.796 3.437 -17.850 1.00 95.44 72 GLY A CA 1
ATOM 546 C C . GLY A 1 72 ? 14.857 2.351 -17.296 1.00 95.44 72 GLY A C 1
ATOM 547 O O . GLY A 1 72 ? 14.314 1.592 -18.086 1.00 95.44 72 GLY A O 1
ATOM 548 N N . LYS A 1 73 ? 14.575 2.310 -15.983 1.00 97.44 73 LYS A N 1
ATOM 549 C CA . LYS A 1 73 ? 13.755 1.257 -15.327 1.00 97.44 73 LYS A CA 1
ATOM 550 C C . LYS A 1 73 ? 12.460 0.884 -16.066 1.00 97.44 73 LYS A C 1
ATOM 552 O O . LYS A 1 73 ? 12.243 -0.284 -16.358 1.00 97.44 73 LYS A O 1
ATOM 557 N N . THR A 1 74 ? 11.616 1.875 -16.367 1.00 94.69 74 THR A N 1
ATOM 558 C CA . THR A 1 74 ? 10.300 1.668 -17.004 1.00 94.69 74 THR A CA 1
ATOM 559 C C . THR A 1 74 ? 10.405 1.262 -18.473 1.00 94.69 74 THR A C 1
ATOM 561 O O . THR A 1 74 ? 9.463 0.709 -19.010 1.00 94.69 74 THR A O 1
ATOM 564 N N . THR A 1 75 ? 11.517 1.571 -19.142 1.00 96.69 75 THR A N 1
ATOM 565 C CA . THR A 1 75 ? 11.745 1.162 -20.536 1.00 96.69 75 THR A CA 1
ATOM 566 C C . THR A 1 75 ? 12.296 -0.259 -20.605 1.00 96.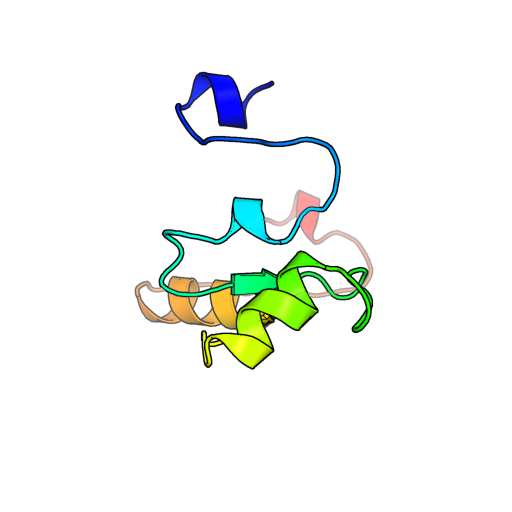69 75 THR A C 1
ATOM 568 O O . THR A 1 75 ? 12.019 -0.978 -21.556 1.00 96.69 75 THR A O 1
ATOM 571 N N . THR A 1 76 ? 13.089 -0.655 -19.606 1.00 96.38 76 THR A N 1
ATOM 572 C CA . THR A 1 76 ? 13.690 -1.990 -19.508 1.00 96.38 76 THR A CA 1
ATOM 573 C C . THR A 1 76 ? 12.723 -3.052 -18.970 1.00 96.38 76 THR A C 1
ATOM 575 O O . THR A 1 76 ? 12.932 -4.227 -19.253 1.00 96.38 76 THR A O 1
ATOM 578 N N . THR A 1 77 ? 11.702 -2.661 -18.196 1.00 89.62 77 THR A N 1
ATOM 579 C CA . THR A 1 77 ? 10.693 -3.569 -17.608 1.00 89.62 77 THR A CA 1
ATOM 580 C C . THR A 1 77 ? 9.432 -3.599 -18.454 1.00 89.62 77 THR A C 1
ATOM 582 O O . THR A 1 77 ? 8.941 -4.712 -18.735 1.00 89.62 77 THR A O 1
#

Radius of gyration: 15.41 Å; chains: 1; bounding box: 34×28×37 Å

pLDDT: mean 96.78, std 2.07, range [83.38, 98.69]